Protein AF-A0A414L4X2-F1 (afdb_monomer)

pLDDT: mean 86.56, std 14.49, range [33.09, 97.06]

Foldseek 3Di:
DPDPDDPQAPDVPDGVLNVVVVVCVVCVVDDDQGQVNAAEQEAPDPPLVVCLVVLVVVLVCQVVCVPHHQPDDDLQSNLVVSVVVNVRRYDYDPNNDDPVRSSVSSSCSNPVPPPD

Sequence (116 aa):
MKKKTTRDVIADGVRWTEAMRVVRADHPEVTIIMPGEKIQVHPGDDVRRLITPYVAVIRQALDSKRVGEWKGYTADCRVRQVRRLLTHYFYFHEGCISEADFNLMVEDLLFVHKAG

Solvent-accessible surface area (backbone atoms only — not comparable to full-atom values): 7161 Å² total; per-residue (Å²): 133,84,78,76,73,66,88,55,50,80,49,96,94,40,43,47,70,56,56,50,51,52,50,37,70,78,36,70,90,52,90,73,80,48,73,89,73,25,50,76,40,48,64,88,54,65,60,63,73,68,45,48,66,55,52,52,52,52,50,52,36,36,75,69,50,78,81,44,70,73,70,63,89,49,68,69,38,48,33,54,51,52,51,57,55,46,58,68,49,38,35,75,40,86,79,40,68,54,76,68,60,49,45,54,50,46,42,44,72,73,62,66,78,81,73,132

Mean predicted aligned error: 7.41 Å

Structure (mmCIF, N/CA/C/O backbone):
data_AF-A0A414L4X2-F1
#
_entry.id   AF-A0A414L4X2-F1
#
loop_
_atom_site.group_PDB
_atom_site.id
_atom_site.type_symbol
_atom_site.label_atom_id
_atom_site.label_alt_id
_atom_site.label_comp_id
_atom_site.label_asym_id
_atom_site.label_entity_id
_atom_site.label_seq_id
_atom_site.pdbx_PDB_ins_code
_atom_site.Cartn_x
_atom_site.Cartn_y
_atom_site.Cartn_z
_atom_site.occupancy
_atom_site.B_iso_or_equiv
_atom_site.auth_seq_id
_atom_site.auth_comp_id
_atom_site.auth_asym_id
_atom_site.auth_atom_id
_atom_site.pdbx_PDB_model_num
ATOM 1 N N . MET A 1 1 ? -2.705 27.686 -19.855 1.00 39.22 1 MET A N 1
ATOM 2 C CA . MET A 1 1 ? -2.745 26.271 -19.413 1.00 39.22 1 MET A CA 1
ATOM 3 C C . MET A 1 1 ? -1.339 25.683 -19.474 1.00 39.22 1 MET A C 1
ATOM 5 O O . MET A 1 1 ? -0.848 25.449 -20.569 1.00 39.22 1 MET A O 1
ATOM 9 N N . LYS A 1 2 ? -0.655 25.476 -18.338 1.00 43.22 2 LYS A N 1
ATOM 10 C CA . LYS A 1 2 ? 0.598 24.698 -18.332 1.00 43.22 2 LYS A CA 1
ATOM 11 C C . LYS A 1 2 ? 0.222 23.223 -18.509 1.00 43.22 2 LYS A C 1
ATOM 13 O O . LYS A 1 2 ? -0.423 22.665 -17.624 1.00 43.22 2 LYS A O 1
ATOM 18 N N . LYS A 1 3 ? 0.562 22.612 -19.653 1.00 52.31 3 LYS A N 1
ATOM 19 C CA . LYS A 1 3 ? 0.466 21.152 -19.829 1.00 52.31 3 LYS A CA 1
ATOM 20 C C . LYS A 1 3 ? 1.338 20.520 -18.742 1.00 52.31 3 LYS A C 1
ATOM 22 O O . LYS A 1 3 ? 2.543 20.747 -18.732 1.00 52.31 3 LYS A O 1
ATOM 27 N N . LYS A 1 4 ? 0.727 19.807 -17.791 1.00 52.94 4 LYS A N 1
ATOM 28 C CA . LYS A 1 4 ? 1.471 19.007 -16.813 1.00 52.94 4 LYS A CA 1
ATOM 29 C C . LYS A 1 4 ? 2.278 17.986 -17.609 1.00 52.94 4 LYS A C 1
ATOM 31 O O . LYS A 1 4 ? 1.690 17.182 -18.326 1.00 52.94 4 LYS A O 1
ATOM 36 N N . THR A 1 5 ? 3.599 18.058 -17.520 1.00 57.16 5 THR A N 1
ATOM 37 C CA . THR A 1 5 ? 4.493 17.042 -18.071 1.00 57.16 5 THR A CA 1
ATOM 38 C C . THR A 1 5 ? 4.081 15.690 -17.498 1.00 57.16 5 THR A C 1
ATOM 40 O O . THR A 1 5 ? 3.809 15.583 -16.297 1.00 57.16 5 THR A O 1
ATOM 43 N N . THR A 1 6 ? 3.965 14.679 -18.355 1.00 57.34 6 THR A N 1
ATOM 44 C CA . THR A 1 6 ? 3.621 13.314 -17.956 1.00 57.34 6 THR A CA 1
ATOM 45 C C . THR A 1 6 ? 4.610 12.868 -16.880 1.00 57.34 6 THR A C 1
ATOM 47 O O . THR A 1 6 ? 5.802 12.763 -17.156 1.00 57.34 6 THR A O 1
ATOM 50 N N . ARG A 1 7 ? 4.125 12.640 -15.650 1.00 60.69 7 ARG A N 1
ATOM 51 C CA . ARG A 1 7 ? 4.947 12.261 -14.478 1.00 60.69 7 ARG A CA 1
ATOM 52 C C . ARG A 1 7 ? 5.817 11.023 -14.716 1.00 60.69 7 ARG A C 1
ATOM 54 O O . ARG A 1 7 ? 6.785 10.821 -13.997 1.00 60.69 7 ARG A O 1
ATOM 61 N N . ASP A 1 8 ? 5.465 10.233 -15.722 1.00 66.75 8 ASP A N 1
ATOM 62 C CA . ASP A 1 8 ? 6.109 8.979 -16.075 1.00 66.75 8 ASP A CA 1
ATOM 63 C C . ASP A 1 8 ? 7.327 9.114 -17.002 1.00 66.75 8 ASP A C 1
ATOM 65 O O . ASP A 1 8 ? 7.822 8.103 -17.493 1.00 66.75 8 ASP A O 1
ATOM 69 N N . VAL A 1 9 ? 7.805 10.324 -17.284 1.00 65.69 9 VAL A N 1
ATOM 70 C CA . VAL A 1 9 ? 8.908 10.556 -18.226 1.00 65.69 9 VAL A CA 1
ATOM 71 C C . VAL A 1 9 ? 10.137 11.054 -17.463 1.00 65.69 9 VAL A C 1
ATOM 73 O O . VAL A 1 9 ? 10.064 12.079 -16.791 1.00 65.69 9 VAL A O 1
ATOM 76 N N . ILE A 1 10 ? 11.251 10.315 -17.544 1.00 67.94 10 ILE A N 1
ATOM 77 C CA . ILE A 1 10 ? 12.520 10.677 -16.873 1.00 67.94 10 ILE A CA 1
ATOM 78 C C . ILE A 1 10 ? 13.350 11.625 -17.756 1.00 67.94 10 ILE A C 1
ATOM 80 O O . ILE A 1 10 ? 13.984 12.547 -17.252 1.00 67.94 10 ILE A O 1
ATOM 84 N N . ALA A 1 11 ? 13.310 11.414 -19.072 1.00 68.69 11 ALA A N 1
ATOM 85 C CA . ALA A 1 11 ? 13.914 12.249 -20.110 1.00 68.69 11 ALA A CA 1
ATOM 86 C C . ALA A 1 11 ? 12.997 12.242 -21.340 1.00 68.69 11 ALA A C 1
ATOM 88 O O . ALA A 1 11 ? 12.204 11.312 -21.480 1.00 68.69 11 ALA A O 1
ATOM 89 N N . ASP A 1 12 ? 13.087 13.237 -22.225 1.00 68.19 12 ASP A N 1
ATOM 90 C CA . ASP A 1 12 ? 12.212 13.334 -23.402 1.00 68.19 12 ASP A CA 1
ATOM 91 C C . ASP A 1 12 ? 12.146 12.004 -24.177 1.00 68.19 12 ASP A C 1
ATOM 93 O O . ASP A 1 12 ? 13.148 11.483 -24.660 1.00 68.19 12 ASP A O 1
ATOM 97 N N . GLY A 1 13 ? 10.943 11.424 -24.248 1.00 66.44 13 GLY A N 1
ATOM 98 C CA . GLY A 1 13 ? 10.679 10.146 -24.921 1.00 66.44 13 GLY A CA 1
ATOM 99 C C . GLY A 1 13 ? 10.905 8.878 -24.084 1.00 66.44 13 GLY A C 1
ATOM 100 O O . GLY A 1 13 ? 10.416 7.820 -24.476 1.00 66.44 13 GLY A O 1
ATOM 101 N N . VAL A 1 14 ? 11.554 8.952 -22.917 1.00 67.44 14 VAL A N 1
ATOM 102 C CA . VAL A 1 14 ? 11.84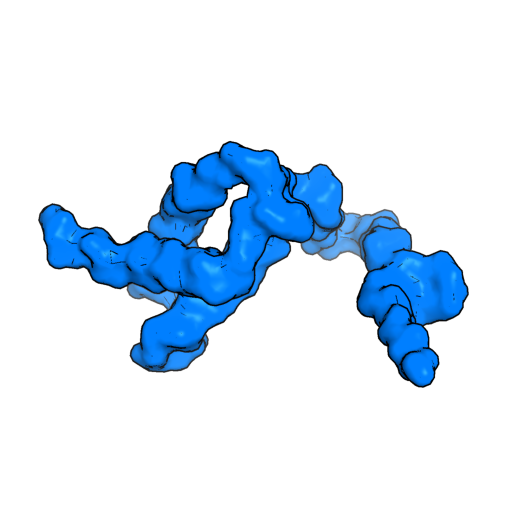5 7.781 -22.071 1.00 67.44 14 VAL A CA 1
ATOM 103 C C . VAL A 1 14 ? 10.845 7.666 -20.926 1.00 67.44 14 VAL A C 1
ATOM 105 O O . VAL A 1 14 ? 10.844 8.463 -19.983 1.00 67.44 14 VAL A O 1
ATOM 108 N N . ARG A 1 15 ? 10.018 6.616 -20.974 1.00 81.62 15 ARG A N 1
ATOM 109 C CA . ARG A 1 15 ? 9.152 6.232 -19.852 1.00 81.62 15 ARG A CA 1
ATOM 110 C C . ARG A 1 15 ? 9.993 5.670 -18.704 1.00 81.62 15 ARG A C 1
ATOM 112 O O . ARG A 1 15 ? 10.892 4.868 -18.934 1.00 81.62 15 ARG A O 1
ATOM 119 N N . TRP A 1 16 ? 9.668 6.023 -17.462 1.00 81.69 16 TRP A N 1
ATOM 120 C CA . TRP A 1 16 ? 10.366 5.523 -16.271 1.00 81.69 16 TRP A CA 1
ATOM 121 C C . TRP A 1 16 ? 10.352 3.995 -16.181 1.00 81.69 16 TRP A C 1
ATOM 123 O O . TRP A 1 16 ? 11.323 3.390 -15.737 1.00 81.69 16 TRP A O 1
ATOM 133 N N . THR A 1 17 ? 9.266 3.365 -16.638 1.00 83.38 17 THR A N 1
ATOM 134 C CA . THR A 1 17 ? 9.150 1.907 -16.701 1.00 83.38 17 THR A CA 1
ATOM 135 C C . THR A 1 17 ? 10.175 1.306 -17.649 1.00 83.38 17 THR A C 1
ATOM 137 O O . THR A 1 17 ? 10.718 0.252 -17.347 1.00 83.38 17 THR A O 1
ATOM 140 N N . GLU A 1 18 ? 10.474 1.974 -18.760 1.00 85.19 18 GLU A N 1
ATOM 141 C CA . GLU A 1 18 ? 11.479 1.513 -19.715 1.00 85.19 18 GLU A CA 1
ATOM 142 C C . GLU A 1 18 ? 12.885 1.658 -19.144 1.00 85.19 18 GLU A C 1
ATOM 144 O O . GLU A 1 18 ? 13.654 0.701 -19.143 1.00 85.19 18 GLU A O 1
ATOM 149 N N . ALA A 1 19 ? 13.183 2.808 -18.536 1.00 86.56 19 ALA A N 1
ATOM 150 C CA . ALA A 1 19 ? 14.444 3.000 -17.825 1.00 86.56 19 ALA A CA 1
ATOM 151 C C . ALA A 1 19 ? 14.655 1.923 -16.745 1.00 86.56 19 ALA A C 1
ATOM 153 O O . ALA A 1 19 ? 15.750 1.384 -16.608 1.00 86.56 19 ALA A O 1
ATOM 154 N N . MET A 1 20 ? 13.601 1.548 -16.012 1.00 88.69 20 MET A N 1
ATOM 155 C CA . MET A 1 20 ? 13.702 0.502 -14.994 1.00 88.69 20 MET A CA 1
ATOM 156 C C . MET A 1 20 ? 13.873 -0.907 -15.561 1.00 88.69 20 MET A C 1
ATOM 158 O O . MET A 1 20 ? 14.522 -1.728 -14.913 1.00 88.69 20 MET A O 1
ATOM 162 N N . ARG A 1 21 ? 13.353 -1.187 -16.764 1.00 88.62 21 ARG A N 1
ATOM 163 C CA . ARG A 1 21 ? 13.637 -2.448 -17.469 1.00 88.62 21 ARG A CA 1
ATOM 164 C C . ARG A 1 21 ? 15.113 -2.555 -17.825 1.00 88.62 21 ARG A C 1
ATOM 166 O O . ARG A 1 21 ? 15.689 -3.611 -17.590 1.00 88.62 21 ARG A O 1
ATOM 173 N N . VAL A 1 22 ? 15.709 -1.474 -18.332 1.00 89.81 22 VAL A N 1
ATOM 174 C CA . VAL A 1 22 ? 17.144 -1.429 -18.659 1.00 89.81 22 VAL A CA 1
ATOM 175 C C . VAL A 1 22 ? 17.980 -1.665 -17.405 1.00 89.81 22 VAL A C 1
ATOM 177 O O . VAL A 1 22 ? 18.780 -2.590 -17.377 1.00 89.81 22 VAL A O 1
ATOM 180 N N . VAL A 1 23 ? 17.712 -0.928 -16.320 1.00 89.38 23 VAL A N 1
ATOM 181 C CA . VAL A 1 23 ? 18.444 -1.113 -15.054 1.00 89.38 23 VAL A CA 1
ATOM 182 C C . VAL A 1 23 ? 18.331 -2.550 -14.541 1.00 89.38 23 VAL A C 1
ATOM 184 O O . VAL A 1 23 ? 19.325 -3.107 -14.098 1.00 89.38 23 VAL A O 1
ATOM 187 N N . ARG A 1 24 ? 17.150 -3.178 -14.614 1.00 91.19 24 ARG A N 1
ATOM 188 C CA . ARG A 1 24 ? 16.979 -4.582 -14.204 1.00 91.19 24 ARG A CA 1
ATOM 189 C C . ARG A 1 24 ? 17.751 -5.559 -15.094 1.00 91.19 24 ARG A C 1
ATOM 191 O O . ARG A 1 24 ? 18.192 -6.590 -14.598 1.00 91.19 24 ARG A O 1
ATOM 198 N N . ALA A 1 25 ? 17.859 -5.275 -16.391 1.00 90.94 25 ALA A N 1
ATOM 199 C CA . ALA A 1 25 ? 18.615 -6.105 -17.322 1.00 90.94 25 ALA A CA 1
ATOM 200 C C . ALA A 1 25 ? 20.127 -6.008 -17.063 1.00 90.94 25 ALA A C 1
ATOM 202 O O . ALA A 1 25 ? 20.808 -7.031 -17.092 1.00 90.94 25 ALA A O 1
ATOM 203 N N . ASP A 1 26 ? 20.618 -4.806 -16.756 1.00 95.38 26 ASP A N 1
ATOM 204 C CA . ASP A 1 26 ? 22.039 -4.542 -16.505 1.00 95.38 26 ASP A CA 1
ATOM 205 C C . ASP A 1 26 ? 22.481 -4.948 -15.087 1.00 95.38 26 ASP A C 1
ATOM 207 O O . ASP A 1 26 ? 23.629 -5.341 -14.888 1.00 95.38 26 ASP A O 1
ATOM 211 N N . HIS A 1 27 ? 21.567 -4.888 -14.113 1.00 93.31 27 HIS A N 1
ATOM 212 C CA . HIS A 1 27 ? 21.800 -5.209 -12.701 1.00 93.31 27 HIS A CA 1
ATOM 213 C C . HIS A 1 27 ? 20.828 -6.290 -12.193 1.00 93.31 27 HIS A C 1
ATOM 215 O O . HIS A 1 27 ? 19.928 -5.992 -11.394 1.00 93.31 27 HIS A O 1
ATOM 221 N N . PRO A 1 28 ? 20.970 -7.555 -12.637 1.00 88.25 28 PRO A N 1
ATOM 222 C CA . PRO A 1 28 ? 20.068 -8.644 -12.254 1.00 88.25 28 PRO A CA 1
ATOM 223 C C . PRO A 1 28 ? 20.106 -8.976 -10.753 1.00 88.25 28 PRO A C 1
ATOM 225 O O . PRO A 1 28 ? 19.171 -9.586 -10.233 1.00 88.25 28 PRO A O 1
ATOM 228 N N . GLU A 1 29 ? 21.158 -8.570 -10.040 1.00 92.19 29 GLU A N 1
ATOM 229 C CA . GLU A 1 29 ? 21.268 -8.666 -8.584 1.00 92.19 29 GLU A CA 1
ATOM 230 C C . GLU A 1 29 ? 20.261 -7.771 -7.842 1.00 92.19 29 GLU A C 1
ATOM 232 O O . GLU A 1 29 ? 19.922 -8.040 -6.686 1.00 92.19 29 GLU A O 1
ATOM 237 N N . VAL A 1 30 ? 19.749 -6.720 -8.493 1.00 86.75 30 VAL A N 1
ATOM 238 C CA . VAL A 1 30 ? 18.754 -5.813 -7.916 1.00 86.75 30 VAL A CA 1
ATOM 239 C C . VAL A 1 30 ? 17.350 -6.299 -8.264 1.00 86.75 30 VAL A C 1
ATOM 241 O O . VAL A 1 30 ? 16.935 -6.351 -9.421 1.00 86.75 30 VAL A O 1
ATOM 244 N N . THR A 1 31 ? 16.549 -6.600 -7.241 1.00 87.25 31 THR A N 1
ATOM 245 C CA . THR A 1 31 ? 15.146 -6.982 -7.448 1.00 87.25 31 THR A CA 1
ATOM 246 C C . THR A 1 31 ? 14.283 -5.750 -7.728 1.00 87.25 31 THR A C 1
ATOM 248 O O . THR A 1 31 ? 13.992 -4.964 -6.827 1.00 87.25 31 THR A O 1
ATOM 251 N N . ILE A 1 32 ? 13.827 -5.604 -8.975 1.00 89.00 32 ILE A N 1
ATOM 252 C CA . ILE A 1 32 ? 12.892 -4.554 -9.401 1.00 89.00 32 ILE A CA 1
ATOM 253 C C . ILE A 1 32 ? 11.561 -5.197 -9.797 1.00 89.00 32 ILE A C 1
ATOM 255 O O . ILE A 1 32 ? 11.489 -5.910 -10.798 1.00 89.00 32 ILE A O 1
ATOM 259 N N . ILE A 1 33 ? 10.505 -4.906 -9.030 1.00 89.25 33 ILE A N 1
ATOM 260 C CA . ILE A 1 33 ? 9.130 -5.332 -9.331 1.00 89.25 33 ILE A CA 1
ATOM 261 C C . ILE A 1 33 ? 8.489 -4.301 -10.265 1.00 89.25 33 ILE A C 1
ATOM 263 O O . ILE A 1 33 ? 8.177 -3.174 -9.861 1.00 89.25 33 ILE A O 1
ATOM 267 N N . MET A 1 34 ? 8.281 -4.688 -11.518 1.00 89.81 34 MET A N 1
ATOM 268 C CA . MET A 1 34 ? 7.648 -3.858 -12.538 1.00 89.81 34 MET A CA 1
ATOM 269 C C . MET A 1 34 ? 6.153 -3.676 -12.244 1.00 89.81 34 MET A C 1
ATOM 271 O O . MET A 1 34 ? 5.526 -4.571 -11.681 1.00 89.81 34 MET A O 1
ATOM 275 N N . PRO A 1 35 ? 5.516 -2.568 -12.675 1.00 85.44 35 PRO A N 1
ATOM 276 C CA . PRO A 1 35 ? 4.081 -2.358 -12.468 1.00 85.44 35 PRO A CA 1
ATOM 277 C C . PRO A 1 35 ? 3.191 -3.513 -12.928 1.00 85.44 35 PRO A C 1
ATOM 279 O O . PRO A 1 35 ? 2.240 -3.834 -12.231 1.00 85.44 35 PRO A O 1
ATOM 282 N N . GLY A 1 36 ? 3.517 -4.156 -14.056 1.00 87.75 36 GLY A N 1
ATOM 283 C CA . GLY A 1 36 ? 2.768 -5.311 -14.568 1.00 87.75 36 GLY A CA 1
ATOM 284 C C . GLY A 1 36 ? 3.012 -6.622 -13.812 1.00 87.75 36 GLY A C 1
ATOM 285 O O . GLY A 1 36 ? 2.259 -7.566 -13.999 1.00 87.75 36 GLY A O 1
ATOM 286 N N . GLU A 1 37 ? 4.042 -6.688 -12.965 1.00 90.75 37 GLU A N 1
ATOM 287 C CA . GLU A 1 37 ? 4.329 -7.845 -12.100 1.00 90.75 37 GLU A CA 1
ATOM 288 C C . GLU A 1 37 ? 3.694 -7.697 -10.710 1.00 90.75 37 GLU A C 1
ATOM 290 O O . GLU A 1 37 ? 3.629 -8.659 -9.947 1.00 90.75 37 GLU A O 1
ATOM 295 N N . LYS A 1 38 ? 3.230 -6.491 -10.364 1.00 94.62 38 LYS A N 1
ATOM 296 C CA . LYS A 1 38 ? 2.464 -6.250 -9.140 1.00 94.62 38 LYS A CA 1
ATOM 297 C C . LYS A 1 38 ? 1.090 -6.904 -9.235 1.00 94.62 38 LYS A C 1
ATOM 299 O O . LYS A 1 38 ? 0.555 -7.112 -10.324 1.00 94.62 38 LYS A O 1
ATOM 304 N N . ILE A 1 39 ? 0.475 -7.135 -8.082 1.00 96.25 39 ILE A N 1
ATOM 305 C CA . ILE A 1 39 ? -0.921 -7.558 -7.996 1.00 96.25 39 ILE A CA 1
ATOM 306 C C . ILE A 1 39 ? -1.787 -6.412 -8.522 1.00 96.25 39 ILE A C 1
ATOM 308 O O . ILE A 1 39 ? -1.777 -5.311 -7.964 1.00 96.25 39 ILE A O 1
ATOM 312 N N . GLN A 1 40 ? -2.486 -6.656 -9.627 1.00 95.69 40 GLN A N 1
ATOM 313 C CA . GLN A 1 40 ? -3.330 -5.655 -10.268 1.00 95.69 40 GLN A CA 1
ATOM 314 C C . GLN A 1 40 ? -4.644 -5.522 -9.502 1.00 95.69 40 GLN A C 1
ATOM 316 O O . GLN A 1 40 ? -5.276 -6.529 -9.195 1.00 95.69 40 GLN A O 1
ATOM 321 N N . VAL A 1 41 ? -5.039 -4.286 -9.201 1.00 96.56 41 VAL A N 1
ATOM 322 C CA . VAL A 1 41 ? -6.324 -3.965 -8.572 1.00 96.56 41 VAL A CA 1
ATOM 323 C C . VAL A 1 41 ? -7.091 -3.041 -9.502 1.00 96.56 41 VAL A C 1
ATOM 325 O O . VAL A 1 41 ? -6.676 -1.905 -9.745 1.00 96.56 41 VAL A O 1
ATOM 328 N N . HIS A 1 42 ? -8.188 -3.545 -10.043 1.00 96.19 42 HIS A N 1
ATOM 329 C CA . HIS A 1 42 ? -9.022 -2.884 -11.030 1.00 96.19 42 HIS A CA 1
ATOM 330 C C . HIS A 1 42 ? -10.290 -2.292 -10.397 1.00 96.19 42 HIS A C 1
ATOM 332 O O . HIS A 1 42 ? -10.693 -2.676 -9.296 1.00 96.19 42 HIS A O 1
ATOM 338 N N . PRO A 1 43 ? -10.951 -1.336 -11.074 1.00 96.25 43 PRO A N 1
ATOM 339 C CA . PRO A 1 43 ? -12.270 -0.877 -10.659 1.00 96.25 43 PRO A CA 1
ATOM 340 C C . PRO A 1 43 ? -13.268 -2.038 -10.563 1.00 96.25 43 PRO A C 1
ATOM 342 O O . PRO A 1 43 ? -13.398 -2.824 -11.498 1.00 96.25 43 PRO A O 1
ATOM 345 N N . GLY A 1 44 ? -13.978 -2.120 -9.437 1.00 94.81 44 GLY A N 1
ATOM 346 C CA . GLY A 1 44 ? -14.924 -3.201 -9.135 1.00 94.81 44 GLY A CA 1
ATOM 347 C C . GLY A 1 44 ? -14.350 -4.328 -8.270 1.00 94.81 44 GLY A C 1
ATOM 348 O O . GLY A 1 44 ? -15.129 -5.110 -7.728 1.00 94.81 44 GLY A O 1
ATOM 349 N N . ASP A 1 45 ? -13.030 -4.387 -8.082 1.00 96.62 45 ASP A N 1
ATOM 350 C CA . ASP A 1 45 ? -12.420 -5.347 -7.164 1.00 96.62 45 ASP A CA 1
ATOM 351 C C . ASP A 1 45 ? -12.738 -5.014 -5.701 1.00 96.62 45 ASP A C 1
ATOM 353 O O . ASP A 1 45 ? -12.782 -3.852 -5.285 1.00 96.62 45 ASP A O 1
ATOM 357 N N . ASP A 1 46 ? -12.878 -6.055 -4.878 1.00 96.44 46 ASP A N 1
ATOM 358 C CA . ASP A 1 46 ? -12.951 -5.907 -3.425 1.00 96.44 46 ASP A CA 1
ATOM 359 C C . ASP A 1 46 ? -11.554 -5.614 -2.857 1.00 96.44 46 ASP A C 1
ATOM 361 O O . ASP A 1 46 ? -10.818 -6.502 -2.411 1.00 96.44 46 ASP A O 1
ATOM 365 N N . VAL A 1 47 ? -11.189 -4.330 -2.882 1.00 96.25 47 VAL A N 1
ATOM 366 C CA . VAL A 1 47 ? -9.896 -3.833 -2.398 1.00 96.25 47 VAL A CA 1
ATOM 367 C C . VAL A 1 47 ? -9.643 -4.257 -0.954 1.00 96.25 47 VAL A C 1
ATOM 369 O O . VAL A 1 47 ? -8.532 -4.683 -0.630 1.00 96.25 47 VAL A O 1
ATOM 372 N N . ARG A 1 48 ? -10.663 -4.196 -0.085 1.00 95.94 48 ARG A N 1
ATOM 373 C CA . ARG A 1 48 ? -10.522 -4.563 1.330 1.00 95.94 48 ARG A CA 1
ATOM 374 C C . ARG A 1 48 ? -10.107 -6.016 1.455 1.00 95.94 48 ARG A C 1
ATOM 376 O O . ARG A 1 48 ? -9.120 -6.310 2.135 1.00 95.94 48 ARG A O 1
ATOM 383 N N . ARG A 1 49 ? -10.844 -6.925 0.817 1.00 96.38 49 ARG A N 1
ATOM 384 C CA . ARG A 1 49 ? -10.548 -8.359 0.878 1.00 96.38 49 ARG A CA 1
ATOM 385 C C . ARG A 1 49 ? -9.148 -8.664 0.354 1.00 96.38 49 ARG A C 1
ATOM 387 O O . ARG A 1 49 ? -8.454 -9.484 0.953 1.00 96.38 49 ARG A O 1
ATOM 394 N N . LEU A 1 50 ? -8.722 -7.982 -0.709 1.00 97.06 50 LEU A N 1
ATOM 395 C CA . LEU A 1 50 ? -7.393 -8.157 -1.295 1.00 97.06 50 LEU A CA 1
ATOM 396 C C . LEU A 1 50 ? -6.266 -7.720 -0.348 1.00 97.06 50 LEU A C 1
ATOM 398 O O . LEU A 1 50 ? -5.293 -8.455 -0.186 1.00 97.06 50 LEU A O 1
ATOM 402 N N . ILE A 1 51 ? -6.381 -6.554 0.299 1.00 96.44 51 ILE A N 1
ATOM 403 C CA . ILE A 1 51 ? -5.277 -6.001 1.105 1.00 96.44 51 ILE A CA 1
ATOM 404 C C . ILE A 1 51 ? -5.257 -6.494 2.556 1.00 96.44 51 ILE A C 1
ATOM 406 O O . ILE A 1 51 ? -4.194 -6.477 3.177 1.00 96.44 51 ILE A O 1
ATOM 410 N N . THR A 1 52 ? -6.389 -6.952 3.103 1.00 96.62 52 THR A N 1
ATOM 411 C CA . THR A 1 52 ? -6.516 -7.406 4.504 1.00 96.62 52 THR A CA 1
ATOM 412 C C . THR A 1 52 ? -5.393 -8.354 4.958 1.00 96.62 52 THR A C 1
ATOM 414 O O . THR A 1 52 ? -4.737 -8.039 5.957 1.00 96.62 52 THR A O 1
ATOM 417 N N . PRO A 1 53 ? -5.091 -9.470 4.257 1.00 96.31 53 PRO A N 1
ATOM 418 C CA . PRO A 1 53 ? -4.029 -10.378 4.699 1.00 96.31 53 PRO A CA 1
ATOM 419 C C . PRO A 1 53 ? -2.641 -9.714 4.712 1.00 96.31 53 PRO A C 1
ATOM 421 O O . PRO A 1 53 ? -1.829 -9.992 5.593 1.00 96.31 53 PRO A O 1
ATOM 424 N N . TYR A 1 54 ? -2.373 -8.784 3.792 1.00 96.69 54 TYR A N 1
ATOM 425 C CA . TYR A 1 54 ? -1.097 -8.066 3.724 1.00 96.69 54 TYR A CA 1
ATOM 426 C C . TYR A 1 54 ? -0.958 -7.051 4.855 1.00 96.69 54 TYR A C 1
ATOM 428 O O . TYR A 1 54 ? 0.108 -6.952 5.461 1.00 96.69 54 TYR A O 1
ATOM 436 N N . VAL A 1 55 ? -2.034 -6.326 5.181 1.00 96.12 55 VAL A N 1
ATOM 437 C CA . VAL A 1 55 ? -2.047 -5.394 6.318 1.00 96.12 55 VAL A CA 1
ATOM 438 C C . VAL A 1 55 ? -1.785 -6.142 7.627 1.00 96.12 55 VAL A C 1
ATOM 440 O O . VAL A 1 55 ? -0.976 -5.675 8.429 1.00 96.12 55 VAL A O 1
ATOM 443 N N . ALA A 1 56 ? -2.383 -7.323 7.816 1.00 94.75 56 ALA A N 1
ATOM 444 C CA . ALA A 1 56 ? -2.149 -8.155 8.996 1.00 94.75 56 ALA A CA 1
ATOM 445 C C . ALA A 1 56 ? -0.673 -8.575 9.133 1.00 94.75 56 ALA A C 1
ATOM 447 O O . ALA A 1 56 ? -0.080 -8.398 10.199 1.00 94.75 56 ALA A O 1
ATOM 448 N N . VAL A 1 57 ? -0.051 -9.049 8.045 1.00 94.94 57 VAL A N 1
ATOM 449 C CA . VAL A 1 57 ? 1.375 -9.425 8.025 1.00 94.94 57 VAL A CA 1
ATOM 450 C C . VAL A 1 57 ? 2.278 -8.220 8.295 1.00 94.94 57 VAL A C 1
ATOM 452 O O . VAL A 1 57 ? 3.191 -8.311 9.117 1.00 94.94 57 VAL A O 1
ATOM 455 N N . ILE A 1 58 ? 2.021 -7.079 7.647 1.00 94.62 58 ILE A N 1
ATOM 456 C CA . ILE A 1 58 ? 2.801 -5.847 7.844 1.00 94.62 58 ILE A CA 1
ATOM 457 C C . ILE A 1 58 ? 2.715 -5.393 9.302 1.00 94.62 58 ILE A C 1
ATOM 45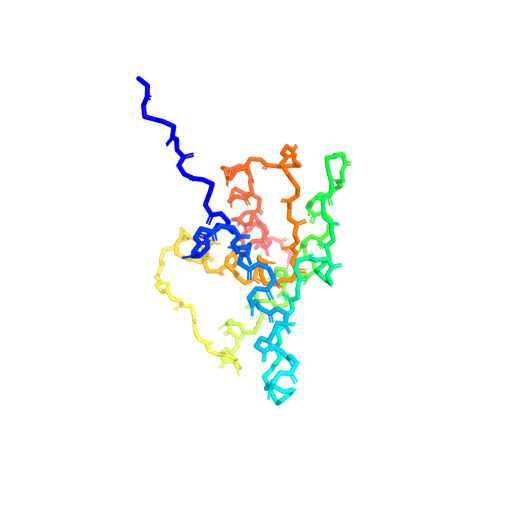9 O O . ILE A 1 58 ? 3.743 -5.111 9.919 1.00 94.62 58 ILE A O 1
ATOM 463 N N . ARG A 1 59 ? 1.501 -5.354 9.863 1.00 93.50 59 ARG A N 1
ATOM 464 C CA . ARG A 1 59 ? 1.278 -4.988 11.262 1.00 93.50 59 ARG A CA 1
ATOM 465 C C . ARG A 1 59 ? 2.048 -5.917 12.194 1.00 93.50 59 ARG A C 1
ATOM 467 O O . ARG A 1 59 ? 2.821 -5.429 13.008 1.00 93.50 59 ARG A O 1
ATOM 474 N N . GLN A 1 60 ? 1.895 -7.233 12.046 1.00 93.12 60 GLN A N 1
ATOM 475 C CA . GLN A 1 60 ? 2.583 -8.212 12.890 1.00 93.12 60 GLN A CA 1
ATOM 476 C C . GLN A 1 60 ? 4.111 -8.068 12.811 1.00 93.12 60 GLN A C 1
ATOM 478 O O . GLN A 1 60 ? 4.804 -8.141 13.828 1.00 93.12 60 GLN A O 1
ATOM 483 N N . ALA A 1 61 ? 4.655 -7.849 11.614 1.00 93.75 61 ALA A N 1
ATOM 484 C CA . ALA A 1 61 ? 6.093 -7.718 11.411 1.00 93.75 61 ALA A CA 1
ATOM 485 C C . ALA A 1 61 ? 6.669 -6.436 12.045 1.00 93.75 61 ALA A C 1
ATOM 487 O O . ALA A 1 61 ? 7.772 -6.473 12.595 1.00 93.75 61 ALA A O 1
ATOM 488 N N . LEU A 1 62 ? 5.921 -5.327 12.001 1.00 93.25 62 LEU A N 1
ATOM 489 C CA . LEU A 1 62 ? 6.309 -4.055 12.619 1.00 93.25 62 LEU A CA 1
ATOM 490 C C . LEU A 1 62 ? 6.089 -4.054 14.140 1.00 93.25 62 LEU A C 1
ATOM 492 O O . LEU A 1 62 ? 6.938 -3.552 14.873 1.00 93.25 62 LEU A O 1
ATOM 496 N N . ASP A 1 63 ? 5.005 -4.663 14.628 1.00 91.69 63 ASP A N 1
ATOM 497 C CA . ASP A 1 63 ? 4.719 -4.801 16.064 1.00 91.69 63 ASP A CA 1
ATOM 498 C C . ASP A 1 63 ? 5.755 -5.705 16.759 1.00 91.69 63 ASP A C 1
ATOM 500 O O . ASP A 1 63 ? 6.194 -5.408 17.869 1.00 91.69 63 ASP A O 1
ATOM 504 N N . SER A 1 64 ? 6.203 -6.775 16.091 1.00 92.31 64 SER A N 1
ATOM 505 C CA . SER A 1 64 ? 7.251 -7.682 16.597 1.00 92.31 64 SER A CA 1
ATOM 506 C C . SER A 1 64 ? 8.681 -7.158 16.425 1.00 92.31 64 SER A C 1
ATOM 508 O O . SER A 1 64 ? 9.626 -7.827 16.839 1.00 92.31 64 SER A O 1
ATOM 510 N N . LYS A 1 65 ? 8.861 -5.988 15.795 1.00 88.94 65 LYS A N 1
ATOM 511 C CA . LYS A 1 65 ? 10.164 -5.391 15.456 1.00 88.94 65 LYS A CA 1
ATOM 512 C C . LYS A 1 65 ? 11.098 -6.286 14.625 1.00 88.94 65 LYS A C 1
ATOM 514 O O . LYS A 1 65 ? 12.297 -6.030 14.552 1.00 88.94 65 LYS A O 1
ATOM 519 N N . ARG A 1 66 ? 10.572 -7.318 13.953 1.00 85.44 66 ARG A N 1
ATOM 520 C CA . ARG A 1 66 ? 11.375 -8.273 13.164 1.00 85.44 66 ARG A CA 1
ATOM 521 C C . ARG A 1 66 ? 11.984 -7.646 11.908 1.00 85.44 66 ARG A C 1
ATOM 523 O O . ARG A 1 66 ? 13.060 -8.050 11.485 1.00 85.44 66 ARG A O 1
ATOM 530 N N . VAL A 1 67 ? 11.275 -6.701 11.290 1.00 82.44 67 VAL A N 1
ATOM 531 C CA . VAL A 1 67 ? 11.640 -6.100 9.988 1.00 82.44 67 VAL A CA 1
ATOM 532 C C . VAL A 1 67 ? 11.892 -4.591 10.072 1.00 82.44 67 VAL A C 1
ATOM 534 O O . VAL A 1 67 ? 12.043 -3.924 9.051 1.00 82.44 67 VAL A O 1
ATOM 537 N N . GLY A 1 68 ? 11.907 -4.046 11.289 1.00 86.62 68 GLY A N 1
ATOM 538 C CA . GLY A 1 68 ? 11.982 -2.616 11.571 1.00 86.62 68 GLY A CA 1
ATOM 539 C C . GLY A 1 68 ? 10.847 -2.145 12.475 1.00 86.62 68 GLY A C 1
ATOM 540 O O . GLY A 1 68 ? 10.088 -2.946 13.014 1.00 86.62 68 GLY A O 1
ATOM 541 N N . GLU A 1 69 ? 10.738 -0.828 12.635 1.00 90.88 69 GLU A N 1
ATOM 542 C CA . GLU A 1 69 ? 9.795 -0.195 13.560 1.00 90.88 69 GLU A CA 1
ATOM 543 C C . GLU A 1 69 ? 8.783 0.709 12.838 1.00 90.88 69 GLU A C 1
ATOM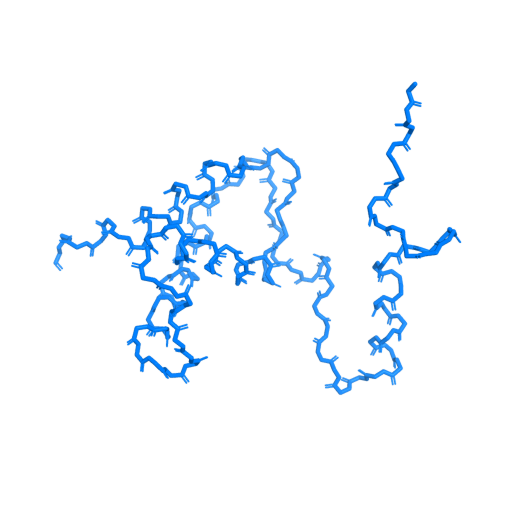 545 O O . GLU A 1 69 ? 8.964 1.128 11.684 1.00 90.88 69 GLU A O 1
ATOM 550 N N . TRP A 1 70 ? 7.698 1.032 13.542 1.00 94.12 70 TRP A N 1
ATOM 551 C CA . TRP A 1 70 ? 6.754 2.062 13.125 1.00 94.12 70 TRP A CA 1
ATOM 552 C C . TRP A 1 70 ? 7.447 3.425 13.035 1.00 94.12 70 TRP A C 1
ATOM 554 O O . TRP A 1 70 ? 8.067 3.900 13.986 1.00 94.12 70 TRP A O 1
ATOM 564 N N . LYS A 1 71 ? 7.313 4.087 11.886 1.00 88.38 71 LYS A N 1
ATOM 565 C CA . LYS A 1 71 ? 7.876 5.414 11.636 1.00 88.38 71 LYS A CA 1
ATOM 566 C C . LYS A 1 71 ? 6.897 6.477 12.119 1.00 88.38 71 LYS A C 1
ATOM 568 O O . LYS A 1 71 ? 6.106 6.998 11.340 1.00 88.38 71 LYS A O 1
ATOM 573 N N . GLY A 1 72 ? 6.965 6.791 13.408 1.00 87.81 72 GLY A N 1
ATOM 574 C CA . GLY A 1 72 ? 6.131 7.799 14.063 1.00 87.81 72 GLY A CA 1
ATOM 575 C C . GLY A 1 72 ? 5.059 7.204 14.976 1.00 87.81 7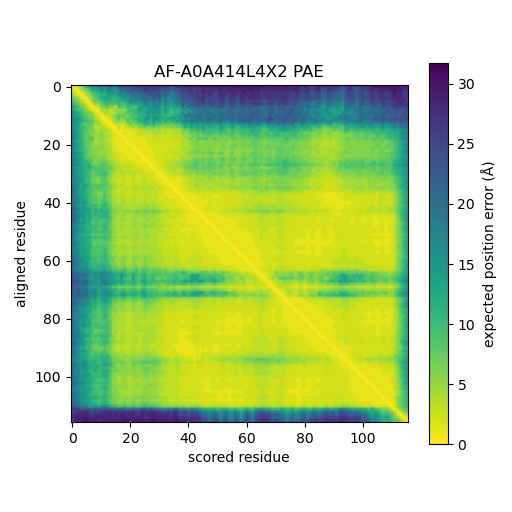2 GLY A C 1
ATOM 576 O O . GLY A 1 72 ? 4.786 6.004 14.967 1.00 87.81 72 GLY A O 1
ATOM 577 N N . TYR A 1 73 ? 4.461 8.070 15.793 1.00 82.00 73 TYR A N 1
ATOM 578 C CA . TYR A 1 73 ? 3.564 7.676 16.884 1.00 82.00 73 TYR A CA 1
ATOM 579 C C . TYR A 1 73 ? 2.074 7.918 16.595 1.00 82.00 73 TYR A C 1
ATOM 581 O O . TYR A 1 73 ? 1.236 7.452 17.360 1.00 82.00 73 TYR A O 1
ATOM 589 N N . THR A 1 74 ? 1.724 8.611 15.506 1.00 91.38 74 THR A N 1
ATOM 590 C CA . THR A 1 74 ? 0.324 8.894 15.142 1.00 91.38 74 THR A CA 1
ATOM 591 C C . THR A 1 74 ? -0.262 7.828 14.211 1.00 91.38 74 THR A C 1
ATOM 593 O O . THR A 1 74 ? 0.477 7.158 13.481 1.00 91.38 74 THR A O 1
ATOM 596 N N . ALA A 1 75 ? -1.594 7.690 14.205 1.00 90.25 75 ALA A N 1
ATOM 597 C CA . ALA A 1 75 ? -2.317 6.787 13.304 1.00 90.25 75 ALA A CA 1
ATOM 598 C C . ALA A 1 75 ? -1.997 7.088 11.829 1.00 90.25 75 ALA A C 1
ATOM 600 O O . ALA A 1 75 ? -1.539 6.201 11.109 1.00 90.25 75 ALA A O 1
ATOM 601 N N . ASP A 1 76 ? -2.069 8.358 11.424 1.00 92.75 76 ASP A N 1
ATOM 602 C CA . ASP A 1 76 ? -1.686 8.842 10.092 1.00 92.75 76 ASP A CA 1
ATOM 603 C C . ASP A 1 76 ? -0.287 8.418 9.642 1.00 92.75 76 ASP A C 1
ATOM 605 O O . ASP A 1 76 ? -0.052 8.136 8.464 1.00 92.75 76 ASP A O 1
ATOM 609 N N . CYS A 1 77 ? 0.689 8.412 10.552 1.00 94.56 77 CYS A N 1
ATOM 610 C CA . CYS A 1 77 ? 2.042 7.966 10.230 1.00 94.56 77 CYS A CA 1
ATOM 611 C C . CYS A 1 77 ? 2.065 6.470 9.897 1.00 94.56 77 CYS A C 1
ATOM 613 O O . CYS A 1 77 ? 2.661 6.073 8.892 1.00 94.56 77 CYS A O 1
ATOM 615 N N . ARG A 1 78 ? 1.363 5.652 10.689 1.00 94.69 78 ARG A N 1
ATOM 616 C CA . ARG A 1 78 ? 1.260 4.204 10.464 1.00 94.69 78 ARG A CA 1
ATOM 617 C C . ARG A 1 78 ? 0.486 3.883 9.187 1.00 94.69 78 ARG A C 1
ATOM 619 O O . ARG A 1 78 ? 0.966 3.085 8.388 1.00 94.69 78 ARG A O 1
ATOM 626 N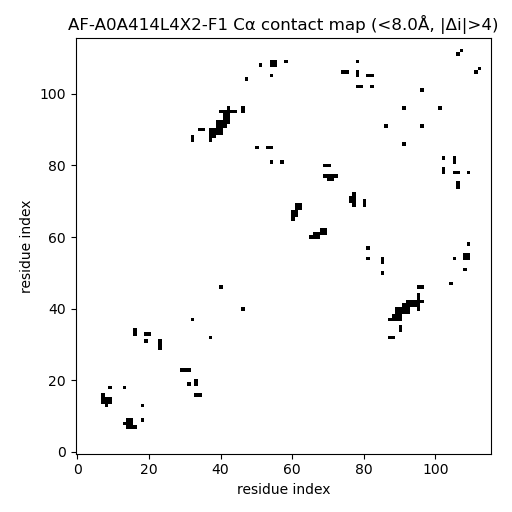 N . VAL A 1 79 ? -0.635 4.562 8.938 1.00 95.88 79 VAL A N 1
ATOM 627 C CA . VAL A 1 79 ? -1.431 4.420 7.705 1.00 95.88 79 VAL A CA 1
ATOM 628 C C . VAL A 1 79 ? -0.587 4.745 6.474 1.00 95.88 79 VAL A C 1
ATOM 630 O O . VAL A 1 79 ? -0.507 3.937 5.547 1.00 95.88 79 VAL A O 1
ATOM 633 N N . ARG A 1 80 ? 0.134 5.875 6.478 1.00 95.31 80 ARG A N 1
ATOM 634 C CA . ARG A 1 80 ? 1.036 6.244 5.371 1.00 95.31 80 ARG A CA 1
ATOM 635 C C . ARG A 1 80 ? 2.155 5.225 5.163 1.00 95.31 80 ARG A C 1
ATOM 637 O O . ARG A 1 80 ? 2.500 4.933 4.016 1.00 95.31 80 ARG A O 1
ATOM 644 N N . GLN A 1 81 ? 2.714 4.678 6.243 1.00 95.50 81 GLN A N 1
ATOM 645 C CA . GLN A 1 81 ? 3.739 3.638 6.163 1.00 95.50 81 GLN A CA 1
ATOM 646 C C . GLN A 1 81 ? 3.190 2.355 5.527 1.00 95.50 81 GLN A C 1
ATOM 648 O O . GLN A 1 81 ? 3.803 1.841 4.591 1.00 95.50 81 GLN A O 1
ATOM 653 N N . VAL A 1 82 ? 2.030 1.870 5.976 1.00 95.94 82 VAL A N 1
ATOM 654 C CA . VAL A 1 82 ? 1.389 0.671 5.413 1.00 95.94 82 VAL A CA 1
ATOM 655 C C . VAL A 1 82 ? 0.998 0.889 3.960 1.00 95.94 82 VAL A C 1
ATOM 657 O O . VAL A 1 82 ? 1.326 0.057 3.121 1.00 95.94 82 VAL A O 1
ATOM 660 N N . ARG A 1 83 ? 0.393 2.032 3.624 1.00 95.88 83 ARG A N 1
ATOM 661 C CA . ARG A 1 83 ? 0.066 2.383 2.238 1.00 95.88 83 ARG A CA 1
ATOM 662 C C . ARG A 1 83 ? 1.294 2.319 1.338 1.00 95.88 83 ARG A C 1
ATOM 664 O O . ARG A 1 83 ? 1.248 1.690 0.286 1.00 95.88 83 ARG A O 1
ATOM 671 N N . ARG A 1 84 ? 2.412 2.915 1.764 1.00 94.44 84 ARG A N 1
ATOM 672 C CA . ARG A 1 84 ? 3.670 2.866 1.006 1.00 94.44 84 ARG A CA 1
ATOM 673 C C . ARG A 1 84 ? 4.147 1.427 0.798 1.00 94.44 84 ARG A C 1
ATOM 675 O O . ARG A 1 84 ? 4.539 1.080 -0.311 1.00 94.44 84 ARG A O 1
ATOM 682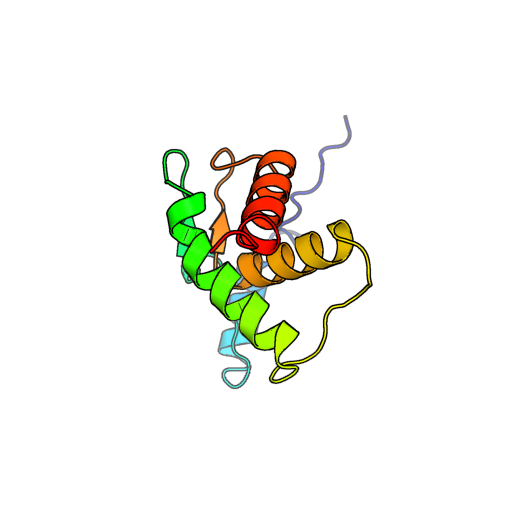 N N . LEU A 1 85 ? 4.077 0.586 1.828 1.00 94.69 85 LEU A N 1
ATOM 683 C CA . LEU A 1 85 ? 4.428 -0.831 1.708 1.00 94.69 85 LEU A CA 1
ATOM 684 C C . LEU A 1 85 ? 3.506 -1.562 0.725 1.00 94.69 85 LEU A C 1
ATOM 686 O O . LEU A 1 85 ? 3.999 -2.257 -0.157 1.00 94.69 85 LEU A O 1
ATOM 690 N N . LEU A 1 86 ? 2.193 -1.344 0.800 1.00 95.81 86 LEU A N 1
ATOM 691 C CA . LEU A 1 86 ? 1.228 -1.956 -0.115 1.00 95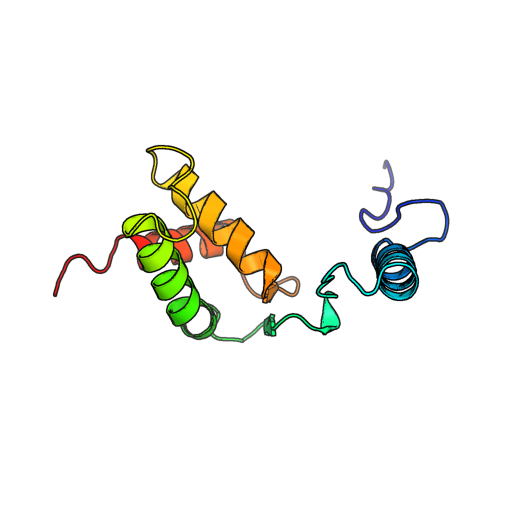.81 86 LEU A CA 1
ATOM 692 C C . LEU A 1 86 ? 1.485 -1.558 -1.573 1.00 95.81 86 LEU A C 1
ATOM 694 O O . LEU A 1 86 ? 1.435 -2.418 -2.444 1.00 95.81 86 LEU A O 1
ATOM 698 N N . THR A 1 87 ? 1.867 -0.307 -1.856 1.00 92.56 87 THR A N 1
ATOM 699 C CA . THR A 1 87 ? 2.181 0.133 -3.233 1.00 92.56 87 THR A CA 1
ATOM 700 C C . THR A 1 87 ? 3.422 -0.524 -3.848 1.00 92.56 87 THR A C 1
ATOM 702 O O . THR A 1 87 ? 3.632 -0.424 -5.061 1.00 92.56 87 THR A O 1
ATOM 705 N N . HIS A 1 88 ? 4.256 -1.206 -3.054 1.00 92.12 88 HIS A N 1
ATOM 706 C CA . HIS A 1 88 ? 5.340 -2.027 -3.599 1.00 92.12 88 HIS A CA 1
ATOM 707 C C . HIS A 1 88 ? 4.819 -3.339 -4.202 1.00 92.12 88 HIS A C 1
ATOM 709 O O . HIS A 1 88 ? 5.392 -3.804 -5.183 1.00 92.12 88 HIS A O 1
ATOM 715 N N . TYR A 1 89 ? 3.717 -3.881 -3.676 1.00 93.75 89 TYR A N 1
ATOM 716 C CA . TYR A 1 89 ? 3.151 -5.172 -4.087 1.00 93.75 89 TYR A CA 1
ATOM 717 C C . TYR A 1 89 ? 1.919 -5.044 -4.979 1.00 93.75 89 TYR A C 1
ATOM 719 O O . TYR A 1 89 ? 1.699 -5.892 -5.837 1.00 93.75 89 TYR A O 1
ATOM 727 N N . PHE A 1 90 ? 1.132 -3.987 -4.791 1.00 95.75 90 PHE A N 1
ATOM 728 C CA . PHE A 1 90 ? -0.106 -3.737 -5.513 1.00 95.75 90 PHE A CA 1
ATOM 729 C C . PHE A 1 90 ? 0.050 -2.585 -6.500 1.00 95.75 90 PHE A C 1
ATOM 731 O O . PHE A 1 90 ? 0.706 -1.575 -6.218 1.00 95.75 90 PHE A O 1
ATOM 738 N N . TYR A 1 91 ? -0.591 -2.733 -7.652 1.00 94.38 91 TYR A N 1
ATOM 739 C CA . TYR A 1 91 ? -0.810 -1.661 -8.607 1.00 94.38 91 TYR A CA 1
ATOM 740 C C . TYR A 1 91 ? -2.306 -1.348 -8.659 1.00 94.38 91 TYR A C 1
ATOM 742 O O . TYR A 1 91 ? -3.102 -2.140 -9.159 1.00 94.38 91 TYR A O 1
ATOM 750 N N . PHE A 1 92 ? -2.674 -0.194 -8.106 1.00 93.81 92 PHE A N 1
ATOM 751 C CA . PHE A 1 92 ? -4.046 0.300 -8.063 1.00 93.81 92 PHE A CA 1
ATOM 752 C C . PHE A 1 92 ? -4.332 1.098 -9.330 1.00 93.81 92 PHE A C 1
ATOM 754 O O . PHE A 1 92 ? -3.728 2.151 -9.547 1.00 93.81 92 PHE A O 1
ATOM 761 N N . HIS A 1 93 ? -5.234 0.593 -10.169 1.00 92.81 93 HIS A N 1
ATOM 762 C CA . HIS A 1 93 ? -5.676 1.308 -11.362 1.00 92.81 93 HIS A CA 1
ATOM 763 C C . HIS A 1 93 ? -6.505 2.535 -10.980 1.00 92.81 93 HIS A C 1
ATOM 765 O O . HIS A 1 93 ? -7.158 2.573 -9.934 1.00 92.81 93 HIS A O 1
ATOM 771 N N . GLU A 1 94 ? -6.483 3.557 -11.831 1.00 90.94 94 GLU A N 1
ATOM 772 C CA . GLU A 1 94 ? -7.284 4.760 -11.610 1.00 90.94 94 GLU A CA 1
ATOM 773 C C . GLU A 1 94 ? -8.771 4.397 -11.460 1.00 90.94 94 GLU A C 1
ATOM 775 O O . GLU A 1 94 ? -9.310 3.586 -12.212 1.00 90.94 94 GLU A O 1
ATOM 780 N N . GLY A 1 95 ? -9.425 4.975 -10.450 1.00 90.56 95 GLY A N 1
ATOM 781 C CA . GLY A 1 95 ? -10.841 4.740 -10.169 1.00 90.56 95 GLY A CA 1
ATOM 782 C C . GLY A 1 95 ? -11.162 3.483 -9.353 1.00 90.56 95 GLY A C 1
ATOM 783 O O . GLY A 1 95 ? -12.331 3.287 -9.037 1.00 90.56 95 GLY A O 1
ATOM 784 N N . CYS A 1 96 ? -10.182 2.653 -8.965 1.00 93.19 96 CYS A N 1
ATOM 785 C CA . CYS A 1 96 ? -10.473 1.497 -8.102 1.00 93.19 96 CYS A CA 1
ATOM 786 C C . CYS A 1 96 ? -10.804 1.888 -6.652 1.00 93.19 96 CYS A C 1
ATOM 788 O O . CYS A 1 96 ? -11.666 1.272 -6.032 1.00 93.19 96 CYS A O 1
ATOM 790 N N . ILE A 1 97 ? -10.146 2.921 -6.117 1.00 95.00 97 ILE A N 1
ATOM 791 C CA . ILE A 1 97 ? -10.393 3.479 -4.783 1.00 95.00 97 ILE A CA 1
ATOM 792 C C . ILE A 1 97 ? -9.767 4.875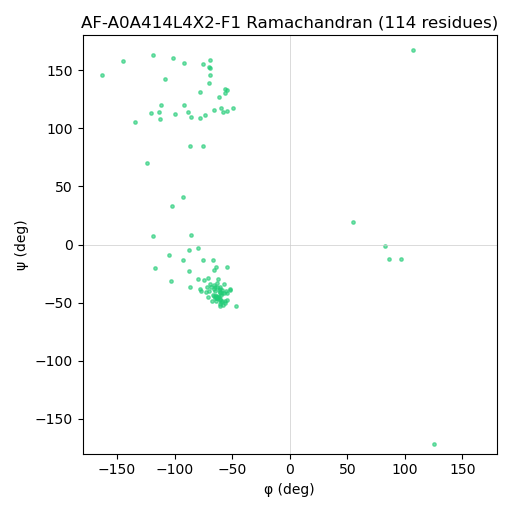 -4.682 1.00 95.00 97 ILE A C 1
ATOM 794 O O . ILE A 1 97 ? -8.717 5.135 -5.278 1.00 95.00 97 ILE A O 1
ATOM 798 N N . SER A 1 98 ? -10.398 5.791 -3.942 1.00 94.50 98 SER A N 1
ATOM 799 C CA . SER A 1 98 ? -9.815 7.109 -3.675 1.00 94.50 98 SER A CA 1
ATOM 800 C C . SER A 1 98 ? -8.695 7.018 -2.629 1.00 94.50 98 SER A C 1
ATOM 802 O O . SER A 1 98 ? -8.670 6.114 -1.795 1.00 94.50 98 SER A O 1
ATOM 804 N N . GLU A 1 99 ? -7.760 7.972 -2.631 1.00 92.31 99 GLU A N 1
ATOM 805 C CA . GLU A 1 99 ? -6.688 8.004 -1.624 1.00 92.31 99 GLU A CA 1
ATOM 806 C C . GL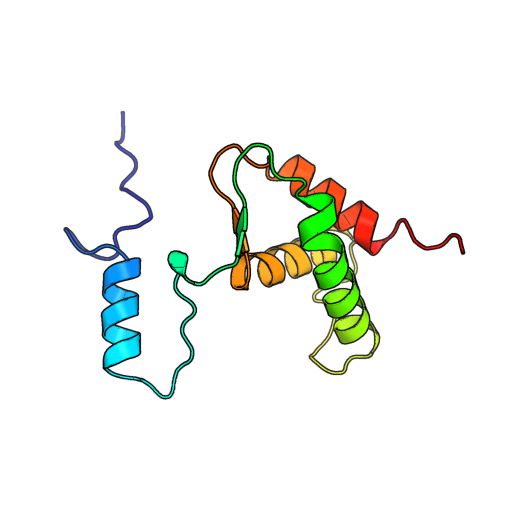U A 1 99 ? -7.241 8.130 -0.191 1.00 92.31 99 GLU A C 1
ATOM 808 O O . GLU A 1 99 ? -6.697 7.529 0.738 1.00 92.31 99 GLU A O 1
ATOM 813 N N . ALA A 1 100 ? -8.325 8.892 -0.015 1.00 94.19 100 ALA A N 1
ATOM 814 C CA . ALA A 1 100 ? -8.973 9.088 1.277 1.00 94.19 100 ALA A CA 1
ATOM 815 C C . ALA A 1 100 ? -9.632 7.793 1.776 1.00 94.19 100 ALA A C 1
ATOM 817 O O . ALA A 1 100 ? -9.360 7.372 2.900 1.00 94.19 100 ALA A O 1
ATOM 818 N N . ASP A 1 101 ? -10.410 7.119 0.924 1.00 95.44 101 ASP A N 1
ATOM 819 C CA . ASP A 1 101 ? -11.073 5.857 1.280 1.00 95.44 101 ASP A CA 1
ATOM 820 C C . ASP A 1 101 ? -10.055 4.747 1.544 1.00 95.44 101 ASP A C 1
ATOM 822 O O . ASP A 1 101 ? -10.219 3.949 2.466 1.00 95.44 101 ASP A O 1
ATOM 826 N N . PHE A 1 102 ? -8.959 4.725 0.779 1.00 95.62 102 PHE A N 1
ATOM 827 C CA . PHE A 1 102 ? -7.862 3.793 1.010 1.00 95.62 102 PHE A CA 1
ATOM 828 C C . PHE A 1 102 ? -7.227 4.005 2.388 1.00 95.62 102 PHE A C 1
ATOM 830 O O . PHE A 1 102 ? -6.976 3.042 3.112 1.00 95.62 102 PHE A O 1
ATOM 837 N N . ASN A 1 103 ? -6.974 5.259 2.773 1.00 95.44 103 ASN A N 1
ATOM 838 C CA . ASN A 1 103 ? -6.399 5.573 4.079 1.00 95.44 103 ASN A CA 1
ATOM 839 C C . ASN A 1 103 ? -7.327 5.158 5.223 1.00 95.44 103 ASN A C 1
ATOM 841 O O . ASN A 1 103 ? -6.857 4.503 6.150 1.00 95.44 103 ASN A O 1
ATOM 845 N N . LEU A 1 104 ? -8.621 5.479 5.127 1.00 95.44 104 LEU A N 1
ATOM 846 C CA . LEU A 1 104 ? -9.627 5.079 6.116 1.00 95.44 104 LEU A CA 1
ATOM 847 C C . LEU A 1 104 ? -9.730 3.554 6.229 1.00 95.44 104 LEU A C 1
ATOM 849 O O . LEU A 1 104 ? -9.803 3.008 7.325 1.00 95.44 104 LEU A O 1
ATOM 853 N N . MET A 1 105 ? -9.679 2.843 5.100 1.00 95.38 105 MET A N 1
ATOM 854 C CA . MET A 1 105 ? -9.696 1.382 5.081 1.00 95.38 105 MET A CA 1
ATOM 855 C C . MET A 1 105 ? -8.462 0.784 5.761 1.00 95.38 105 MET A C 1
ATOM 857 O O . MET A 1 105 ? -8.584 -0.159 6.539 1.00 95.38 105 MET A O 1
ATOM 861 N N . VAL A 1 106 ? -7.271 1.319 5.485 1.00 95.94 106 VAL A N 1
ATOM 862 C CA . VAL A 1 106 ? -6.038 0.874 6.147 1.00 95.94 106 VAL A CA 1
ATOM 863 C C . VAL A 1 106 ? -6.075 1.187 7.640 1.00 95.94 106 VAL A C 1
ATOM 865 O O . VAL A 1 106 ? -5.641 0.359 8.437 1.00 95.94 106 VAL A O 1
ATOM 868 N N . GLU A 1 107 ? -6.590 2.350 8.030 1.00 95.19 107 GLU A N 1
ATOM 869 C CA . GLU A 1 107 ? -6.771 2.717 9.434 1.00 95.19 107 GLU A CA 1
ATOM 870 C C . GLU A 1 107 ? -7.689 1.725 10.157 1.00 95.19 107 GLU A C 1
ATOM 872 O O . GLU A 1 107 ? -7.302 1.173 11.190 1.00 95.19 107 GLU A O 1
ATOM 877 N N . ASP A 1 108 ? -8.849 1.416 9.573 1.00 94.44 108 ASP A N 1
ATOM 878 C CA . ASP A 1 108 ? -9.779 0.423 10.113 1.00 94.44 108 ASP A CA 1
ATOM 879 C C . ASP A 1 108 ? -9.102 -0.944 10.293 1.00 94.44 108 ASP A C 1
ATOM 881 O O . ASP A 1 108 ? -9.093 -1.502 11.390 1.00 94.44 108 ASP A O 1
ATOM 885 N N . LEU A 1 109 ? -8.424 -1.444 9.258 1.00 94.31 109 LEU A N 1
ATOM 886 C CA . LEU A 1 109 ? -7.720 -2.729 9.315 1.00 94.31 109 LEU A CA 1
ATOM 887 C C . LEU A 1 109 ? -6.589 -2.752 10.358 1.00 94.31 109 LEU A C 1
ATOM 889 O O . LEU A 1 109 ? -6.277 -3.805 10.922 1.00 94.31 109 LEU A O 1
ATOM 893 N N . LEU A 1 110 ? -5.958 -1.608 10.632 1.00 92.50 110 LEU A N 1
ATOM 894 C CA . LEU A 1 110 ? -4.903 -1.507 11.636 1.00 92.50 110 LEU A CA 1
ATOM 895 C C . LEU A 1 110 ? -5.446 -1.478 13.065 1.00 92.50 110 LEU A C 1
ATOM 897 O O . LEU A 1 110 ? -4.840 -2.105 13.941 1.00 92.50 110 LEU A O 1
ATOM 901 N N . PHE A 1 111 ? -6.548 -0.768 13.310 1.00 88.44 111 PHE A N 1
ATOM 902 C CA . PHE A 1 111 ? -6.961 -0.398 14.667 1.00 88.44 111 PHE A CA 1
ATOM 903 C C . PHE A 1 111 ? -8.308 -0.977 15.122 1.00 88.44 111 PHE A C 1
ATOM 905 O O . PHE A 1 111 ? -8.514 -1.096 16.329 1.00 88.44 111 PHE A O 1
ATOM 912 N N . VAL A 1 112 ? -9.196 -1.404 14.219 1.00 72.19 112 VAL A N 1
ATOM 913 C CA . VAL A 1 112 ? -10.576 -1.808 14.569 1.00 72.19 112 VAL A CA 1
ATOM 914 C C . VAL A 1 112 ? -10.698 -3.288 14.971 1.00 72.19 112 VAL A C 1
ATOM 916 O O . VAL A 1 112 ? -11.701 -3.707 15.537 1.00 72.19 112 VAL A O 1
ATOM 919 N N . HIS A 1 113 ? -9.623 -4.078 14.882 1.00 55.00 113 HIS A N 1
ATOM 920 C CA . HIS A 1 113 ? -9.569 -5.442 15.442 1.00 55.00 113 HIS A CA 1
ATOM 921 C C . HIS A 1 113 ? -9.012 -5.518 16.878 1.00 55.00 113 HIS A C 1
ATOM 923 O O . HIS A 1 113 ? -8.252 -6.423 17.213 1.00 55.00 113 HIS A O 1
ATOM 929 N N . LYS A 1 114 ? -9.387 -4.570 17.749 1.00 46.28 114 LYS A N 1
ATOM 930 C CA . LYS A 1 114 ? -9.229 -4.685 19.217 1.00 46.28 114 LYS A CA 1
ATOM 931 C C . LYS A 1 114 ? -10.544 -5.046 19.930 1.00 46.28 114 LYS A C 1
ATOM 933 O O . LYS A 1 114 ? -10.775 -4.628 21.060 1.00 46.28 114 LYS A O 1
ATOM 938 N N . ALA A 1 115 ? -11.391 -5.836 19.282 1.00 36.97 115 ALA A N 1
ATOM 939 C CA . ALA A 1 115 ? -12.498 -6.531 19.928 1.00 36.97 115 ALA A CA 1
ATOM 940 C C . ALA A 1 115 ? -12.497 -7.977 19.418 1.00 36.97 115 ALA A C 1
ATOM 942 O O . ALA A 1 115 ? -12.807 -8.223 18.253 1.00 36.97 115 ALA A O 1
ATOM 943 N N . GLY A 1 116 ? -12.060 -8.893 20.278 1.00 33.09 116 GLY A N 1
ATOM 944 C CA . GLY A 1 116 ? -11.875 -10.316 20.002 1.00 33.09 116 GLY A CA 1
ATOM 945 C C . GLY A 1 116 ? -10.865 -10.897 20.968 1.00 33.09 116 GLY A C 1
ATOM 946 O O . GLY A 1 116 ? -9.677 -10.937 20.585 1.00 33.09 116 GLY A O 1
#

Organism: NCBI:txid329854

Radius of gyration: 17.04 Å; Cα contacts (8 Å, |Δi|>4): 99; chains: 1; bounding box: 37×37×45 Å

Secondary structure (DSSP, 8-state):
------TTEEETTEEHHHHHHHHHHH-TTS----GGGSEEE-TTS-HHHHHHHHHHHHHHHHHTTSS---SSSSHHHHHHHHHHHHHHHEEE-TTS--HHHHHHHHHHHHHS----

Nearest PDB structures (foldseek):
  2m4e-assembly1_A  TM=4.302E-01  e=2.476E+00  Vibrio vulnificus CMCP6
  6o8w-assembly1_P  TM=3.521E-01  e=4.795E+00  Enterococcus faecalis